Protein AF-A0A2V7ZC11-F1 (afdb_monomer)

Radius of gyration: 20.15 Å; Cα contacts (8 Å, |Δi|>4): 46; chains: 1; bounding box: 44×29×65 Å

Sequence (96 aa):
MEILVQIPDDIAERLQAEGVDLPRRLLECLAAESYRAEILTAAEIRRMLGFQTRLETDAFLKRERCYLHYTEEDFQQDIETLRRLSLLPSGGRQEG

Solvent-accessible surface area (backbone atoms only — not comparable to full-atom values): 6015 Å² total; per-residue (Å²): 140,89,84,90,83,88,73,61,64,76,58,51,53,57,49,52,72,71,69,53,63,57,72,61,50,52,52,50,52,50,46,49,50,34,39,72,69,67,74,40,51,72,70,53,44,20,62,75,72,65,47,90,44,69,66,58,36,52,52,50,30,51,75,71,67,43,69,81,82,76,42,73,63,59,51,51,51,50,50,50,50,36,49,76,69,60,75,47,80,79,82,80,74,77,87,129

Foldseek 3Di:
DDDDDDDDPVVVVVVVVVVDPVVLVVQLVVLLVCLLVVNDDLVRSCVSNVPPDSVVSCVSCVVSVNHPPCDVVVVVVVVVVCVVVVVDPPPPPPDD

Nearest PDB structures (foldseek):
  5axk-assembly1_B  TM=3.272E-01  e=2.349E+00  Methanosarcina acetivorans

pLDDT: mean 80.88, std 12.75, range [44.72, 95.25]

Mean predicted aligned error: 10.96 Å

Structure (mmCIF, N/CA/C/O backbone):
data_AF-A0A2V7ZC11-F1
#
_entry.id   AF-A0A2V7ZC11-F1
#
loop_
_atom_site.group_PDB
_atom_site.id
_atom_site.type_symbol
_atom_site.label_atom_id
_atom_site.label_alt_id
_atom_site.label_comp_id
_atom_site.label_asym_id
_atom_site.label_entity_id
_atom_site.label_seq_id
_atom_site.pdbx_PDB_ins_code
_atom_site.Cartn_x
_atom_site.Cartn_y
_atom_site.Cartn_z
_atom_site.occupancy
_atom_site.B_iso_or_equiv
_atom_site.auth_seq_id
_atom_site.auth_comp_id
_atom_site.auth_asym_id
_atom_site.auth_atom_id
_atom_site.pdbx_PDB_model_num
ATOM 1 N N . MET A 1 1 ? -0.929 15.139 2.518 1.00 86.38 1 MET A N 1
ATOM 2 C CA . MET A 1 1 ? -2.392 15.242 2.687 1.00 86.38 1 MET A CA 1
ATOM 3 C C . MET A 1 1 ? -2.747 14.469 3.939 1.00 86.38 1 MET A C 1
ATOM 5 O O . MET A 1 1 ? -2.163 13.411 4.130 1.00 86.38 1 MET A O 1
ATOM 9 N N . GLU A 1 2 ? -3.649 14.988 4.765 1.00 86.75 2 GLU A N 1
ATOM 10 C CA . GLU A 1 2 ? -4.141 14.308 5.969 1.00 86.75 2 GLU A CA 1
ATOM 11 C C . GLU A 1 2 ? -5.613 13.929 5.771 1.00 86.75 2 GLU A C 1
ATOM 13 O O . GLU A 1 2 ? -6.383 14.716 5.219 1.00 86.75 2 GLU A O 1
ATOM 18 N N . ILE A 1 3 ? -5.986 12.713 6.179 1.00 87.56 3 ILE A N 1
ATOM 19 C CA . ILE A 1 3 ? -7.354 12.184 6.112 1.00 87.56 3 ILE A CA 1
ATOM 20 C C . ILE A 1 3 ? -7.719 11.680 7.510 1.00 87.56 3 ILE A C 1
ATOM 22 O O . ILE A 1 3 ? -6.977 10.884 8.084 1.00 87.56 3 ILE A O 1
ATOM 26 N N . LEU A 1 4 ? -8.863 12.119 8.040 1.00 91.56 4 LEU A N 1
ATOM 27 C CA . LEU A 1 4 ? -9.423 11.626 9.300 1.00 91.56 4 LEU A CA 1
ATOM 28 C C . LEU A 1 4 ? -10.520 10.598 9.007 1.00 91.56 4 LEU A C 1
ATOM 30 O O . LEU A 1 4 ? -11.467 10.895 8.280 1.00 91.56 4 LEU A O 1
ATOM 34 N N . VAL A 1 5 ? -10.413 9.411 9.605 1.00 88.75 5 VAL A N 1
ATOM 35 C CA . VAL A 1 5 ? -11.430 8.356 9.5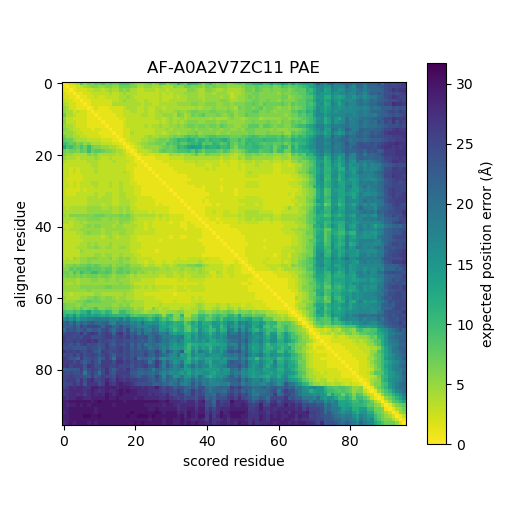25 1.00 88.75 5 VAL A CA 1
ATOM 36 C C . VAL A 1 5 ? -11.950 8.088 10.930 1.00 88.75 5 VAL A C 1
ATOM 38 O O . VAL A 1 5 ? -11.167 7.821 11.838 1.00 88.75 5 VAL A O 1
ATOM 41 N N . GLN A 1 6 ? -13.266 8.170 11.105 1.00 91.12 6 GLN A N 1
ATOM 42 C CA . GLN A 1 6 ? -13.929 7.826 12.359 1.00 91.12 6 GLN A CA 1
ATOM 43 C C . GLN A 1 6 ? -14.512 6.421 12.240 1.00 91.12 6 GLN A C 1
ATOM 45 O O . GLN A 1 6 ? -15.231 6.127 11.284 1.00 91.12 6 GLN A O 1
ATOM 50 N N . ILE A 1 7 ? -14.197 5.569 13.210 1.00 90.12 7 ILE A N 1
ATOM 51 C CA . ILE A 1 7 ? -14.784 4.238 13.359 1.00 90.12 7 ILE A CA 1
ATOM 52 C C . ILE A 1 7 ? -15.379 4.113 14.766 1.00 90.12 7 ILE A C 1
ATOM 54 O O . ILE A 1 7 ? -14.889 4.780 15.676 1.00 90.12 7 ILE A O 1
ATOM 58 N N . PRO A 1 8 ? -16.419 3.288 14.953 1.00 95.25 8 PRO A N 1
ATOM 59 C CA . PRO A 1 8 ? -16.944 2.959 16.276 1.00 95.25 8 PRO A CA 1
ATOM 60 C C . PRO A 1 8 ? -15.869 2.419 17.231 1.00 95.25 8 PRO A C 1
ATOM 62 O O . PRO A 1 8 ? -14.996 1.647 16.816 1.00 95.25 8 PRO A O 1
ATOM 65 N N . ASP A 1 9 ? -15.961 2.799 18.507 1.00 91.88 9 ASP A N 1
ATOM 66 C CA . ASP A 1 9 ? -14.955 2.479 19.530 1.00 91.88 9 ASP A CA 1
ATOM 67 C C . ASP A 1 9 ? -14.786 0.966 19.736 1.00 91.88 9 ASP A C 1
ATOM 69 O O . ASP A 1 9 ? -13.665 0.475 19.840 1.00 91.88 9 ASP A O 1
ATOM 73 N N . ASP A 1 10 ? -15.877 0.200 19.686 1.00 93.81 10 ASP A N 1
ATOM 74 C CA . ASP A 1 10 ? -15.859 -1.260 19.828 1.00 93.81 10 ASP A CA 1
ATOM 75 C C . ASP A 1 10 ? -15.060 -1.951 18.709 1.00 93.81 10 ASP A C 1
ATOM 77 O O . ASP A 1 10 ? -14.411 -2.979 18.921 1.00 93.81 10 ASP A O 1
ATOM 81 N N . ILE A 1 11 ? -15.068 -1.374 17.506 1.00 90.56 11 ILE A N 1
ATOM 82 C CA . ILE A 1 11 ? -14.279 -1.854 16.370 1.00 90.56 11 ILE A CA 1
ATOM 83 C C . ILE A 1 11 ? -12.818 -1.420 16.530 1.00 90.56 11 ILE A C 1
ATOM 85 O O . ILE A 1 11 ? -11.912 -2.221 16.288 1.00 90.56 11 ILE A O 1
ATOM 89 N N . ALA A 1 12 ? -12.581 -0.178 16.961 1.00 88.06 12 ALA A N 1
ATOM 90 C CA . ALA A 1 12 ? -11.240 0.353 17.190 1.00 88.06 12 ALA A CA 1
ATOM 91 C C . ALA A 1 12 ? -10.474 -0.456 18.246 1.00 88.06 12 ALA A C 1
ATOM 93 O O . ALA A 1 12 ? -9.319 -0.813 18.015 1.00 88.06 12 ALA A O 1
ATOM 94 N N . GLU A 1 13 ? -11.121 -0.797 19.363 1.00 89.31 13 GLU A N 1
ATOM 95 C CA . GLU A 1 13 ? -10.535 -1.614 20.430 1.00 89.31 13 GLU A CA 1
ATOM 96 C C . GLU A 1 13 ? -10.121 -2.999 19.925 1.00 89.31 13 GLU A C 1
ATOM 98 O O . GLU A 1 13 ? -9.010 -3.458 20.194 1.00 89.31 13 GLU A O 1
ATOM 103 N N . ARG A 1 14 ? -10.976 -3.652 19.128 1.00 89.06 14 ARG A N 1
ATOM 104 C CA . ARG A 1 14 ? -10.680 -4.972 18.549 1.00 89.06 14 ARG A CA 1
ATOM 105 C C . ARG A 1 14 ? -9.487 -4.934 17.600 1.00 89.06 14 ARG A C 1
ATOM 107 O O . ARG A 1 14 ? -8.646 -5.823 17.646 1.00 89.06 14 ARG A O 1
ATOM 114 N N . LEU A 1 15 ? -9.401 -3.903 16.764 1.00 86.31 15 LEU A N 1
ATOM 115 C CA . LEU A 1 15 ? -8.297 -3.740 15.820 1.00 86.31 15 LEU A CA 1
ATOM 116 C C . LEU A 1 15 ? -6.974 -3.410 16.525 1.00 86.31 15 LEU A C 1
ATOM 118 O O . LEU A 1 15 ? -5.923 -3.912 16.133 1.00 86.31 15 LEU A O 1
ATOM 122 N N . GLN A 1 16 ? -7.021 -2.602 17.588 1.00 84.19 16 GLN A N 1
ATOM 123 C CA . GLN A 1 16 ? -5.848 -2.315 18.415 1.00 84.19 16 GLN A CA 1
ATOM 124 C C . GLN A 1 16 ? -5.370 -3.555 19.183 1.00 84.19 16 GLN A C 1
ATOM 126 O O . GLN A 1 16 ? -4.164 -3.754 19.323 1.00 84.19 16 GLN A O 1
ATOM 131 N N . ALA A 1 17 ? -6.289 -4.417 19.632 1.00 86.94 17 ALA A N 1
ATOM 132 C CA . ALA A 1 17 ? -5.954 -5.658 20.329 1.00 86.94 17 ALA A CA 1
ATOM 133 C C . ALA A 1 17 ? -5.170 -6.657 19.455 1.00 86.94 17 ALA A C 1
ATOM 135 O O . ALA A 1 17 ? -4.380 -7.438 19.981 1.00 86.94 17 ALA A O 1
ATOM 136 N N . GLU A 1 18 ? -5.334 -6.609 18.129 1.00 83.44 18 GLU A N 1
ATOM 137 C CA . GLU A 1 18 ? -4.538 -7.409 17.187 1.00 83.44 18 GLU A CA 1
ATOM 138 C C . GLU A 1 18 ? -3.102 -6.877 17.003 1.00 83.44 18 GLU A C 1
ATOM 140 O O . GLU A 1 18 ? -2.284 -7.519 16.345 1.00 83.44 18 GLU A O 1
ATOM 145 N N . GLY A 1 19 ? -2.767 -5.720 17.588 1.00 79.00 19 GLY A N 1
ATOM 146 C CA . GLY A 1 19 ? -1.437 -5.113 17.490 1.00 79.00 19 GLY A CA 1
ATOM 147 C C . GLY A 1 19 ? -1.105 -4.588 16.091 1.00 79.00 19 GLY A C 1
ATOM 148 O O . GLY A 1 19 ? 0.067 -4.403 15.760 1.00 79.00 19 GLY A O 1
ATOM 149 N N . VAL A 1 20 ? -2.120 -4.370 15.252 1.00 80.12 20 VAL A N 1
ATOM 150 C CA . VAL A 1 20 ? -1.951 -3.871 13.886 1.00 80.12 20 VAL A CA 1
ATOM 151 C C . VAL A 1 20 ? -1.721 -2.362 13.918 1.00 80.12 20 VAL A C 1
ATOM 153 O O . VAL A 1 20 ? -2.496 -1.613 14.512 1.00 80.12 20 VAL A O 1
ATOM 156 N N . ASP A 1 21 ? -0.685 -1.897 13.218 1.00 88.19 21 ASP A N 1
ATOM 157 C CA . ASP A 1 21 ? -0.509 -0.476 12.911 1.00 88.19 21 ASP A CA 1
ATOM 158 C C . ASP A 1 21 ? -1.622 -0.030 11.948 1.00 88.19 21 ASP A C 1
ATOM 160 O O . ASP A 1 21 ? -1.540 -0.200 10.728 1.00 88.19 21 ASP A O 1
ATOM 164 N N . LEU A 1 22 ? -2.709 0.480 12.529 1.00 87.38 22 LEU A N 1
ATOM 165 C CA . LEU A 1 22 ? -3.927 0.859 11.822 1.00 87.38 22 LEU A CA 1
ATOM 166 C C . LEU A 1 22 ? -3.687 1.899 10.721 1.00 87.38 22 LEU A C 1
ATOM 168 O O . LEU A 1 22 ? -4.103 1.637 9.590 1.00 87.38 22 LEU A O 1
ATOM 172 N N . PRO A 1 23 ? -3.013 3.038 10.985 1.00 88.38 23 PRO A N 1
ATOM 173 C CA . PRO A 1 23 ? -2.670 4.002 9.944 1.00 88.38 23 PRO A CA 1
ATOM 174 C C . PRO A 1 23 ? -1.921 3.369 8.773 1.00 88.38 23 PRO A C 1
ATOM 176 O O . PRO A 1 23 ? -2.287 3.585 7.612 1.00 88.38 23 PRO A O 1
ATOM 179 N N . ARG A 1 24 ? -0.903 2.546 9.059 1.00 90.00 24 ARG A N 1
ATOM 180 C CA . ARG A 1 24 ? -0.141 1.872 8.006 1.00 90.00 24 ARG A CA 1
ATOM 181 C C . ARG A 1 24 ? -1.017 0.901 7.226 1.00 90.00 24 ARG A C 1
ATOM 183 O O . ARG A 1 24 ? -0.969 0.903 5.997 1.00 90.00 24 ARG A O 1
ATOM 190 N N . ARG A 1 25 ? -1.841 0.107 7.912 1.00 89.50 25 ARG A N 1
ATOM 191 C CA . ARG A 1 25 ? -2.717 -0.880 7.273 1.00 89.50 25 ARG A CA 1
ATOM 192 C C . ARG A 1 25 ? -3.784 -0.223 6.402 1.00 89.50 25 ARG A C 1
ATOM 194 O O . ARG A 1 25 ? -4.027 -0.701 5.302 1.00 89.50 25 ARG A O 1
ATOM 201 N N . LEU A 1 26 ? -4.373 0.886 6.848 1.00 90.50 26 LEU A N 1
ATOM 202 C CA . LEU A 1 26 ? -5.313 1.688 6.058 1.00 90.50 26 LEU A CA 1
ATOM 203 C C . LEU A 1 26 ? -4.666 2.208 4.774 1.00 90.50 26 LEU A C 1
ATOM 205 O O . LEU A 1 26 ? -5.250 2.080 3.699 1.00 90.50 26 LEU A O 1
ATOM 209 N N . LEU A 1 27 ? -3.449 2.747 4.879 1.00 92.44 27 LEU A N 1
ATOM 210 C CA . LEU A 1 27 ? -2.710 3.241 3.722 1.00 92.44 27 LEU A CA 1
ATOM 211 C C . LEU A 1 27 ? -2.381 2.112 2.735 1.00 92.44 27 LEU A C 1
ATOM 213 O O . LEU A 1 27 ? -2.527 2.289 1.529 1.00 92.44 27 LEU A O 1
ATOM 217 N N . GLU A 1 28 ? -1.978 0.948 3.244 1.00 92.88 28 GLU A N 1
ATOM 218 C CA . GLU A 1 28 ? -1.725 -0.251 2.442 1.00 92.88 28 GLU A CA 1
ATOM 219 C C . GLU A 1 28 ? -2.991 -0.768 1.747 1.00 92.88 28 GLU A C 1
ATOM 221 O O . GLU A 1 28 ? -2.954 -1.053 0.553 1.00 92.88 28 GLU A O 1
ATOM 226 N N . CYS A 1 29 ? -4.124 -0.839 2.447 1.00 91.81 29 CYS A N 1
ATOM 227 C CA . CYS A 1 29 ? -5.398 -1.238 1.849 1.00 91.81 29 CYS A CA 1
ATOM 228 C C . CYS A 1 29 ? -5.827 -0.271 0.738 1.00 91.81 29 CYS A C 1
ATOM 230 O O . CYS A 1 29 ? -6.232 -0.716 -0.334 1.00 91.81 29 CYS A O 1
ATOM 232 N N . LEU A 1 30 ? -5.695 1.041 0.969 1.00 92.31 30 LEU A N 1
ATOM 233 C CA . LEU A 1 30 ? -5.998 2.061 -0.035 1.00 92.31 30 LEU A CA 1
ATOM 234 C C . LEU A 1 30 ? -5.096 1.910 -1.264 1.00 92.31 30 LEU A C 1
ATOM 236 O O . LEU A 1 30 ? -5.587 1.878 -2.387 1.00 92.31 30 LEU A O 1
ATOM 240 N N . ALA A 1 31 ? -3.789 1.763 -1.048 1.00 92.06 31 ALA A N 1
ATOM 241 C CA . ALA A 1 31 ? -2.812 1.542 -2.105 1.00 92.06 31 ALA A CA 1
ATOM 242 C C . ALA A 1 31 ? -3.142 0.292 -2.942 1.00 92.06 31 ALA A C 1
ATOM 244 O O . ALA A 1 31 ? -3.158 0.351 -4.171 1.00 92.06 31 ALA A O 1
ATOM 245 N N . ALA A 1 32 ? -3.443 -0.830 -2.285 1.00 91.19 32 ALA A N 1
ATOM 246 C CA . ALA A 1 32 ? -3.799 -2.075 -2.956 1.00 91.19 32 ALA A CA 1
ATOM 247 C C . ALA A 1 32 ? -5.075 -1.931 -3.794 1.00 91.19 32 ALA A C 1
ATOM 249 O O . ALA A 1 32 ? -5.100 -2.372 -4.942 1.00 91.19 32 ALA A O 1
ATOM 250 N N . GLU A 1 33 ? -6.111 -1.297 -3.246 1.00 90.94 33 GLU A N 1
ATOM 251 C CA . GLU A 1 33 ? -7.389 -1.128 -3.935 1.00 90.94 33 GLU A CA 1
ATOM 252 C C . GLU A 1 33 ? -7.289 -0.152 -5.109 1.00 90.94 33 GLU A C 1
ATOM 254 O O . GLU A 1 33 ? -7.773 -0.445 -6.199 1.00 90.94 33 GLU A O 1
ATOM 259 N N . SER A 1 34 ? -6.586 0.970 -4.939 1.00 89.94 34 SER A N 1
ATOM 260 C CA . SER A 1 34 ? -6.331 1.908 -6.036 1.00 89.94 34 SER A CA 1
ATOM 261 C C . SER A 1 34 ? -5.498 1.289 -7.157 1.00 89.94 34 SER A C 1
ATOM 263 O O . SER A 1 34 ? -5.698 1.640 -8.317 1.00 89.94 34 SER A O 1
ATOM 265 N N . TYR A 1 35 ? -4.596 0.357 -6.836 1.00 88.12 35 TYR A N 1
ATOM 266 C CA . TYR A 1 35 ? -3.863 -0.401 -7.845 1.00 88.12 35 TYR A CA 1
ATOM 267 C C . TYR A 1 35 ? -4.770 -1.393 -8.593 1.00 88.12 35 TYR A C 1
ATOM 269 O O . TYR A 1 35 ? -4.713 -1.457 -9.816 1.00 88.12 35 TYR A O 1
ATOM 277 N N . ARG A 1 36 ? -5.650 -2.131 -7.890 1.00 84.94 36 ARG A N 1
ATOM 278 C CA . ARG A 1 36 ? -6.634 -3.035 -8.532 1.00 84.94 36 ARG A CA 1
ATOM 279 C C . ARG A 1 36 ? -7.613 -2.296 -9.435 1.00 84.94 36 ARG A C 1
ATOM 281 O O . ARG A 1 36 ? -8.028 -2.839 -10.448 1.00 84.94 36 ARG A O 1
ATOM 288 N N . ALA A 1 37 ? -7.986 -1.082 -9.049 1.00 87.44 37 ALA A N 1
ATOM 289 C CA . ALA A 1 37 ? -8.858 -0.216 -9.829 1.00 87.44 37 ALA A CA 1
ATOM 290 C C . ALA A 1 37 ? -8.131 0.494 -10.989 1.00 87.44 37 ALA A C 1
ATOM 292 O O . ALA A 1 37 ? -8.741 1.340 -11.637 1.00 87.44 37 ALA A O 1
ATOM 293 N N . GLU A 1 38 ? -6.841 0.205 -11.214 1.00 84.62 38 GLU A N 1
ATOM 294 C CA . GLU A 1 38 ? -5.988 0.848 -12.228 1.00 84.62 38 GLU A CA 1
ATOM 295 C C . GLU A 1 38 ? -5.908 2.385 -12.087 1.00 84.62 38 GLU A C 1
ATOM 297 O O . GLU A 1 38 ? -5.554 3.098 -13.023 1.00 84.62 38 GLU A O 1
ATOM 302 N N . ILE A 1 39 ? -6.205 2.916 -10.893 1.00 88.50 39 ILE A N 1
ATOM 303 C CA . ILE A 1 39 ? -6.151 4.354 -10.583 1.00 88.50 39 ILE A CA 1
ATOM 304 C C . ILE A 1 39 ? -4.710 4.791 -10.316 1.00 88.50 39 ILE A C 1
ATOM 306 O O . ILE A 1 39 ? -4.319 5.892 -10.695 1.00 88.50 39 ILE A O 1
ATOM 310 N N . LEU A 1 40 ? -3.938 3.948 -9.622 1.00 87.19 40 LEU A N 1
ATOM 311 C CA . LEU A 1 40 ? -2.543 4.217 -9.278 1.00 87.19 40 LEU A CA 1
ATOM 312 C C . LEU A 1 40 ? -1.618 3.172 -9.893 1.00 87.19 40 LEU A C 1
ATOM 314 O O . LEU A 1 40 ? -1.851 1.968 -9.802 1.00 87.19 40 LEU A O 1
ATOM 318 N N . THR A 1 41 ? -0.507 3.643 -10.442 1.00 85.56 41 THR A N 1
ATOM 319 C CA . THR A 1 41 ? 0.570 2.809 -10.979 1.00 85.56 41 THR A CA 1
ATOM 320 C C . THR A 1 41 ? 1.465 2.259 -9.868 1.00 85.56 41 THR A C 1
ATOM 322 O O . THR A 1 41 ? 1.577 2.832 -8.784 1.00 85.56 41 THR A O 1
ATOM 325 N N . ALA A 1 42 ? 2.222 1.192 -10.145 1.00 85.69 42 ALA A N 1
ATOM 326 C CA . ALA A 1 42 ? 3.185 0.645 -9.180 1.00 85.69 42 ALA A CA 1
ATOM 327 C C . ALA A 1 42 ? 4.239 1.686 -8.737 1.00 85.69 42 ALA A C 1
ATOM 329 O O . ALA A 1 42 ? 4.690 1.675 -7.592 1.00 85.69 42 ALA A O 1
ATOM 330 N N . ALA A 1 43 ? 4.613 2.624 -9.615 1.00 84.62 43 ALA A N 1
ATOM 331 C CA . ALA A 1 43 ? 5.524 3.715 -9.275 1.00 84.62 43 ALA A CA 1
ATOM 332 C C . ALA A 1 43 ? 4.915 4.688 -8.249 1.00 84.62 43 ALA A C 1
ATOM 334 O O . ALA A 1 43 ? 5.609 5.136 -7.331 1.00 84.62 43 ALA A O 1
ATOM 335 N N . GLU A 1 44 ? 3.621 4.985 -8.370 1.00 87.94 44 GLU A N 1
ATOM 336 C CA . GLU A 1 44 ? 2.889 5.824 -7.418 1.00 87.94 44 GLU A CA 1
ATOM 337 C C . GLU A 1 44 ? 2.663 5.102 -6.091 1.00 87.94 44 GLU A C 1
ATOM 339 O O . GLU A 1 44 ? 2.878 5.706 -5.041 1.00 87.94 44 GLU A O 1
ATOM 344 N N . ILE A 1 45 ? 2.357 3.799 -6.116 1.00 90.44 45 ILE A N 1
ATOM 345 C CA . ILE A 1 45 ? 2.282 2.960 -4.909 1.00 90.44 45 ILE A CA 1
ATOM 346 C C . ILE A 1 45 ? 3.618 2.954 -4.159 1.00 90.44 45 ILE A C 1
ATOM 348 O O . ILE A 1 45 ? 3.643 3.152 -2.942 1.00 90.44 45 ILE A O 1
ATOM 352 N N . ARG A 1 46 ? 4.745 2.811 -4.875 1.00 89.69 46 ARG A N 1
ATOM 353 C CA . ARG A 1 46 ? 6.092 2.885 -4.286 1.00 89.69 46 ARG A CA 1
ATOM 354 C C . ARG A 1 46 ? 6.299 4.198 -3.531 1.00 89.69 46 ARG A C 1
ATOM 356 O O . ARG A 1 46 ? 6.751 4.188 -2.388 1.00 89.69 46 ARG A O 1
ATOM 363 N N . ARG A 1 47 ? 5.941 5.325 -4.157 1.00 90.75 47 ARG A N 1
ATOM 364 C CA . ARG A 1 47 ? 6.047 6.662 -3.553 1.00 90.75 47 ARG A CA 1
ATOM 365 C C . ARG A 1 47 ? 5.111 6.823 -2.354 1.00 90.75 47 ARG A C 1
ATOM 367 O O . ARG A 1 47 ? 5.534 7.366 -1.339 1.00 90.75 47 ARG A O 1
ATOM 374 N N . MET A 1 48 ? 3.867 6.367 -2.470 1.00 91.56 48 MET A N 1
ATOM 375 C CA . MET A 1 48 ? 2.836 6.480 -1.436 1.00 91.56 48 MET A CA 1
ATOM 376 C C . MET A 1 48 ? 3.198 5.694 -0.173 1.00 91.56 48 MET A C 1
ATOM 378 O O . MET A 1 48 ? 3.013 6.193 0.933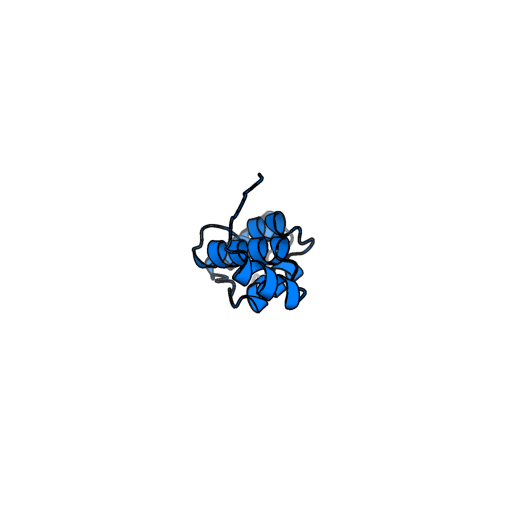 1.00 91.56 48 MET A O 1
ATOM 382 N N . LEU A 1 49 ? 3.744 4.486 -0.332 1.00 92.94 49 LEU A N 1
ATOM 383 C CA . LEU A 1 49 ? 4.101 3.605 0.784 1.00 92.94 49 LEU A CA 1
ATOM 384 C C . LEU A 1 49 ? 5.543 3.783 1.278 1.00 92.94 49 LEU A C 1
ATOM 386 O O . LEU A 1 49 ? 5.916 3.160 2.278 1.00 92.94 49 LEU A O 1
ATOM 390 N N . GLY A 1 50 ? 6.327 4.639 0.616 1.00 93.00 50 GLY A N 1
ATOM 391 C CA . GLY A 1 50 ? 7.712 4.941 0.979 1.00 93.00 50 GLY A CA 1
ATOM 392 C C . GLY A 1 50 ? 8.688 3.794 0.714 1.00 93.00 50 GLY A C 1
ATOM 393 O O . GLY A 1 50 ? 9.725 3.719 1.369 1.00 93.00 50 GLY A O 1
ATOM 394 N N . PHE A 1 51 ? 8.363 2.889 -0.212 1.00 91.31 51 PHE A N 1
ATOM 395 C CA . PHE A 1 51 ? 9.253 1.789 -0.580 1.00 91.31 51 PHE A CA 1
ATOM 396 C C . PHE A 1 51 ? 10.468 2.311 -1.346 1.00 91.31 51 PHE A C 1
ATOM 398 O O . PHE A 1 51 ? 10.3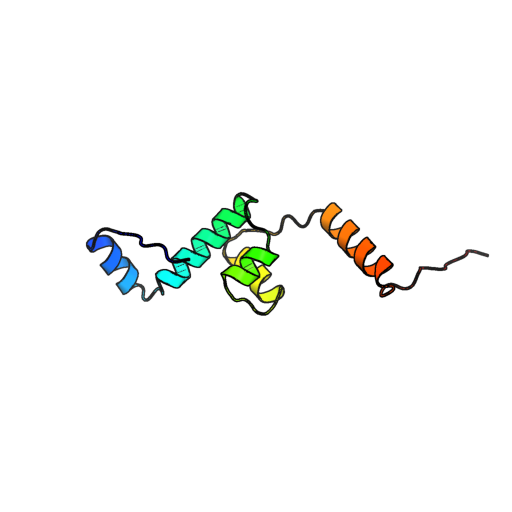67 3.195 -2.202 1.00 91.31 51 PHE A O 1
ATOM 405 N N . GLN A 1 52 ? 11.633 1.744 -1.056 1.00 85.94 52 GLN A N 1
ATOM 406 C CA . GLN A 1 52 ? 12.894 2.195 -1.641 1.00 85.94 52 GLN A CA 1
ATOM 407 C C . GLN A 1 52 ? 13.146 1.532 -2.992 1.00 85.94 52 GLN A C 1
ATOM 409 O O . GLN A 1 52 ? 13.761 2.124 -3.879 1.00 85.94 52 GLN A O 1
ATOM 414 N N . THR A 1 53 ? 12.637 0.311 -3.173 1.00 81.94 53 THR A N 1
ATOM 415 C CA . THR A 1 53 ? 12.898 -0.495 -4.365 1.00 81.94 53 THR A CA 1
ATOM 416 C C . THR A 1 53 ? 11.615 -0.943 -5.059 1.00 81.94 53 THR A C 1
ATOM 418 O O . THR A 1 53 ? 10.536 -1.034 -4.467 1.00 81.94 53 THR A O 1
ATOM 421 N N . ARG A 1 54 ? 11.738 -1.261 -6.353 1.00 80.69 54 ARG A N 1
ATOM 422 C CA . ARG A 1 54 ? 10.661 -1.916 -7.104 1.00 80.69 54 ARG A CA 1
ATOM 423 C C . ARG A 1 54 ? 10.331 -3.291 -6.514 1.00 80.69 54 ARG A C 1
ATOM 425 O O . ARG A 1 54 ? 9.162 -3.622 -6.403 1.00 80.69 54 ARG A O 1
ATOM 432 N N . LEU A 1 55 ? 11.339 -4.039 -6.064 1.00 83.69 55 LEU A N 1
ATOM 433 C CA . LEU A 1 55 ? 11.164 -5.366 -5.465 1.00 83.69 55 LEU A CA 1
ATOM 434 C C . LEU A 1 55 ? 10.286 -5.338 -4.208 1.00 83.69 55 LEU A C 1
ATOM 436 O O . LEU A 1 55 ? 9.429 -6.201 -4.051 1.00 83.69 55 LEU A O 1
ATOM 440 N N . GLU A 1 56 ? 10.458 -4.340 -3.338 1.00 85.88 56 GLU A N 1
ATOM 441 C CA . GLU A 1 56 ? 9.586 -4.143 -2.170 1.00 85.88 56 GLU A CA 1
ATOM 442 C C . GLU A 1 56 ? 8.137 -3.872 -2.579 1.00 85.88 56 GLU A C 1
ATOM 444 O O . GLU A 1 56 ? 7.205 -4.414 -1.985 1.00 85.88 56 GLU A O 1
ATOM 449 N N . THR A 1 57 ? 7.953 -3.076 -3.634 1.00 89.19 57 THR A N 1
ATOM 450 C CA . THR A 1 57 ? 6.625 -2.773 -4.180 1.00 89.19 57 THR A CA 1
ATOM 451 C C . THR A 1 57 ? 5.983 -4.027 -4.766 1.00 89.19 57 THR A C 1
ATOM 453 O O . THR A 1 57 ? 4.834 -4.328 -4.463 1.00 89.19 57 THR A O 1
ATOM 456 N N . ASP A 1 58 ? 6.737 -4.812 -5.534 1.00 84.94 58 ASP A N 1
ATOM 457 C CA . ASP A 1 58 ? 6.262 -6.066 -6.117 1.00 84.94 58 ASP A CA 1
ATOM 458 C C . ASP A 1 58 ? 5.926 -7.100 -5.030 1.00 84.94 58 ASP A C 1
ATOM 460 O O . ASP A 1 58 ? 4.938 -7.825 -5.144 1.00 84.94 58 ASP A O 1
ATOM 464 N N . ALA A 1 59 ? 6.713 -7.171 -3.952 1.00 88.62 59 ALA A N 1
ATOM 465 C CA . ALA A 1 59 ? 6.432 -8.039 -2.809 1.00 88.62 59 ALA A CA 1
ATOM 466 C C . ALA A 1 59 ? 5.145 -7.623 -2.079 1.00 88.62 59 ALA A C 1
ATOM 468 O O . ALA A 1 59 ? 4.331 -8.483 -1.732 1.00 88.62 59 ALA A O 1
ATOM 469 N N . PHE A 1 60 ? 4.938 -6.317 -1.886 1.00 90.88 60 PHE A N 1
ATOM 470 C CA . PHE A 1 60 ? 3.702 -5.764 -1.337 1.00 90.88 60 PHE A CA 1
ATOM 471 C C . PHE A 1 60 ? 2.489 -6.108 -2.211 1.00 90.88 60 PHE A C 1
ATOM 473 O O . PHE A 1 60 ? 1.520 -6.687 -1.722 1.00 90.88 60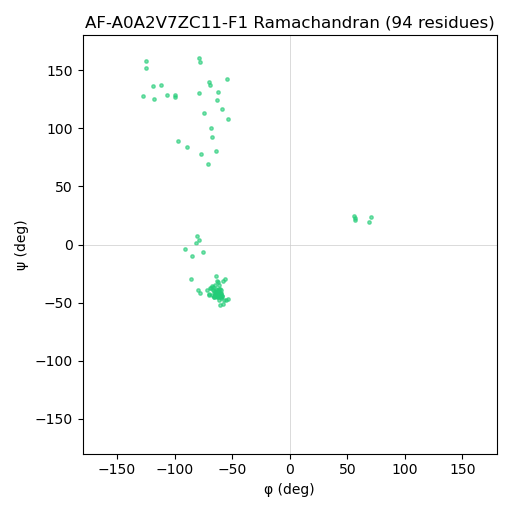 PHE A O 1
ATOM 480 N N . LEU A 1 61 ? 2.570 -5.826 -3.511 1.00 88.12 61 LEU A N 1
ATOM 481 C CA . LEU A 1 61 ? 1.494 -6.087 -4.464 1.00 88.12 61 LEU A CA 1
ATOM 482 C C . LEU A 1 61 ? 1.141 -7.584 -4.517 1.00 88.12 61 LEU A C 1
ATOM 484 O O . LEU A 1 61 ? -0.032 -7.950 -4.438 1.00 88.12 61 LEU A O 1
ATOM 488 N N . LYS A 1 62 ? 2.146 -8.471 -4.507 1.00 86.75 62 LYS A N 1
ATOM 489 C CA . LYS A 1 62 ? 1.937 -9.926 -4.401 1.00 86.75 62 LYS A CA 1
ATOM 490 C C . LYS A 1 62 ? 1.242 -10.335 -3.103 1.00 86.75 62 LYS A C 1
ATOM 492 O O . LYS A 1 62 ? 0.341 -11.171 -3.151 1.00 86.75 62 LYS A O 1
ATOM 497 N N . ARG A 1 63 ? 1.637 -9.769 -1.955 1.00 88.12 63 ARG A N 1
ATOM 498 C CA . ARG A 1 63 ? 1.005 -10.051 -0.651 1.00 88.12 63 ARG A CA 1
ATOM 499 C C . ARG A 1 63 ? -0.476 -9.690 -0.667 1.00 88.12 63 ARG A C 1
ATOM 501 O O . ARG A 1 63 ? -1.300 -10.471 -0.200 1.00 88.12 63 ARG A O 1
ATOM 508 N N . GLU A 1 64 ? -0.807 -8.547 -1.253 1.00 87.06 64 GLU A N 1
ATOM 509 C CA . GLU A 1 64 ? -2.187 -8.086 -1.390 1.00 87.06 64 GLU A CA 1
ATOM 510 C C . GLU A 1 64 ? -2.922 -8.758 -2.568 1.00 87.06 64 GLU A C 1
ATOM 512 O O . GLU A 1 64 ? -4.056 -8.403 -2.869 1.00 87.06 64 GLU A O 1
ATOM 517 N N . ARG A 1 65 ? -2.327 -9.763 -3.234 1.00 82.12 65 ARG A N 1
ATOM 518 C CA . ARG A 1 65 ? -2.894 -10.458 -4.413 1.00 82.12 65 ARG A CA 1
ATOM 519 C C . ARG A 1 65 ? -3.230 -9.515 -5.575 1.00 82.12 65 ARG A C 1
ATOM 521 O O . ARG A 1 65 ? -4.054 -9.834 -6.428 1.00 82.12 65 ARG A O 1
ATOM 528 N N . CYS A 1 66 ? -2.581 -8.360 -5.605 1.00 76.00 66 CYS A N 1
ATOM 529 C CA . CYS A 1 66 ? -2.606 -7.407 -6.696 1.00 76.00 66 CYS A CA 1
ATOM 530 C C . CYS A 1 66 ? -1.471 -7.787 -7.642 1.00 76.00 66 CYS A C 1
ATOM 532 O O . CYS A 1 66 ? -0.348 -7.311 -7.509 1.00 76.00 66 CYS A O 1
ATOM 534 N N . TYR A 1 67 ? -1.713 -8.735 -8.538 1.00 65.00 67 TYR A N 1
ATOM 535 C CA . TYR A 1 67 ? -0.679 -9.125 -9.488 1.00 65.00 67 TYR A CA 1
ATOM 536 C C . TYR A 1 67 ? -0.454 -7.992 -10.481 1.00 65.00 67 TYR A C 1
ATOM 538 O O . TYR A 1 67 ? -1.410 -7.381 -10.951 1.00 65.00 67 TYR A O 1
ATOM 546 N N . LEU A 1 68 ? 0.815 -7.718 -10.790 1.00 61.62 68 LEU A N 1
ATOM 547 C CA . LEU A 1 68 ? 1.145 -6.821 -11.885 1.00 61.62 68 LEU A CA 1
ATOM 548 C C . LEU A 1 68 ? 0.518 -7.411 -13.151 1.00 61.62 68 LEU A C 1
ATOM 550 O O . LEU A 1 68 ? 0.923 -8.495 -13.583 1.00 61.62 68 LEU A O 1
ATOM 554 N N . HIS A 1 69 ? -0.431 -6.702 -13.756 1.00 57.38 69 HIS A N 1
ATOM 555 C CA . HIS A 1 69 ? -0.725 -6.877 -15.171 1.00 57.38 69 HIS A CA 1
ATOM 556 C C . HIS A 1 69 ? 0.460 -6.282 -15.932 1.00 57.38 69 HIS A C 1
ATOM 558 O O . HIS A 1 69 ? 0.362 -5.202 -16.490 1.00 57.38 69 HIS A O 1
ATOM 564 N N . TYR A 1 70 ? 1.626 -6.935 -15.857 1.00 56.91 70 TYR A N 1
ATOM 565 C CA . TYR A 1 70 ? 2.730 -6.599 -16.742 1.00 56.91 70 TYR A CA 1
ATOM 566 C C . TYR A 1 70 ? 2.287 -7.025 -18.128 1.00 56.91 70 TYR A C 1
ATOM 568 O O . TYR A 1 70 ? 2.243 -8.221 -18.434 1.00 56.91 70 TYR A O 1
ATOM 576 N N . THR A 1 71 ? 1.834 -6.051 -18.903 1.00 59.56 71 THR A N 1
ATOM 577 C CA . THR A 1 71 ? 1.361 -6.316 -20.247 1.00 59.56 71 THR A CA 1
ATOM 578 C C . THR A 1 71 ? 2.561 -6.485 -21.169 1.00 59.56 71 THR A C 1
ATOM 580 O O . THR A 1 71 ? 3.665 -6.008 -20.899 1.00 59.56 71 THR A O 1
ATOM 583 N N . GLU A 1 72 ? 2.353 -7.175 -22.285 1.00 56.22 72 GLU A N 1
ATOM 584 C CA . GLU A 1 72 ? 3.359 -7.247 -23.347 1.00 56.22 72 GLU A CA 1
ATOM 585 C C . GLU A 1 72 ? 3.757 -5.834 -23.821 1.00 56.22 72 GLU A C 1
ATOM 587 O O . GLU A 1 72 ? 4.900 -5.597 -24.191 1.00 56.22 72 GLU A O 1
ATOM 592 N N . GLU A 1 73 ? 2.839 -4.869 -23.746 1.00 62.91 73 GLU A N 1
ATOM 593 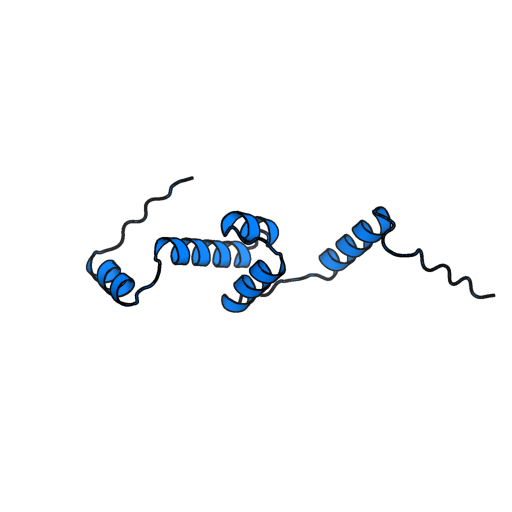C CA . GLU A 1 73 ? 3.066 -3.469 -24.112 1.00 62.91 73 GLU A CA 1
ATOM 594 C C . GLU A 1 73 ? 4.043 -2.763 -23.160 1.00 62.91 73 GLU A C 1
ATOM 596 O O . GLU A 1 73 ? 4.987 -2.121 -23.628 1.00 62.91 73 GLU A O 1
ATOM 601 N N . ASP A 1 74 ? 3.903 -2.969 -21.844 1.00 65.50 74 ASP A N 1
ATOM 602 C CA . ASP A 1 74 ? 4.861 -2.470 -20.845 1.00 65.50 74 ASP A CA 1
ATOM 603 C C . ASP A 1 74 ? 6.269 -3.035 -21.090 1.00 65.50 74 ASP A C 1
ATOM 605 O O . ASP A 1 74 ? 7.274 -2.326 -20.981 1.00 65.50 74 ASP A O 1
ATOM 609 N N . PHE A 1 75 ? 6.350 -4.311 -21.482 1.00 66.88 75 PHE A N 1
ATOM 610 C CA . PHE A 1 75 ? 7.610 -4.957 -21.845 1.00 66.88 75 PHE A CA 1
ATOM 611 C C . PHE A 1 75 ? 8.242 -4.358 -23.102 1.00 66.88 75 PHE A C 1
ATOM 613 O O . PHE A 1 75 ? 9.444 -4.076 -23.120 1.00 66.88 75 PHE A O 1
ATOM 620 N N . GLN A 1 76 ? 7.450 -4.126 -24.150 1.00 71.19 76 GLN A N 1
ATOM 621 C CA . GLN A 1 76 ? 7.939 -3.500 -25.379 1.00 71.19 76 GLN A CA 1
ATOM 622 C C . GLN A 1 76 ? 8.433 -2.073 -25.119 1.00 71.19 76 GLN A C 1
ATOM 624 O O . GLN A 1 76 ? 9.481 -1.682 -25.639 1.00 71.19 76 GLN A O 1
ATOM 629 N N . GLN A 1 77 ? 7.735 -1.317 -24.273 1.00 71.88 77 GLN A N 1
ATOM 630 C CA . GLN A 1 77 ? 8.109 0.052 -23.935 1.00 71.88 77 GLN A CA 1
ATOM 631 C C . GLN A 1 77 ? 9.402 0.122 -23.104 1.00 71.88 77 GLN A C 1
ATOM 633 O O . GLN A 1 77 ? 10.247 0.994 -23.340 1.00 71.88 77 GLN A O 1
ATOM 638 N N . ASP A 1 78 ? 9.619 -0.829 -22.192 1.00 75.56 78 ASP A N 1
ATOM 639 C CA . ASP A 1 78 ? 10.897 -0.986 -21.489 1.00 75.56 78 ASP A CA 1
ATOM 640 C C . ASP A 1 78 ? 12.031 -1.356 -22.463 1.00 75.56 78 ASP A C 1
ATOM 642 O O . ASP A 1 78 ? 13.113 -0.763 -22.409 1.00 75.56 78 ASP A O 1
ATOM 646 N N . ILE A 1 79 ? 11.790 -2.274 -23.410 1.00 78.88 79 ILE A N 1
ATOM 647 C CA . ILE A 1 79 ? 12.761 -2.613 -24.466 1.00 78.88 79 ILE A CA 1
ATOM 648 C C . ILE A 1 79 ? 13.112 -1.380 -25.300 1.00 78.88 79 ILE A C 1
ATOM 650 O O . ILE A 1 79 ? 14.287 -1.149 -25.596 1.00 78.88 79 ILE A O 1
ATOM 654 N N . GLU A 1 80 ? 12.119 -0.585 -25.691 1.00 79.44 80 GLU A N 1
ATOM 655 C CA . GLU A 1 80 ? 12.334 0.624 -26.481 1.00 79.44 80 GLU A CA 1
ATOM 656 C C . GLU A 1 80 ? 13.137 1.663 -25.692 1.00 79.44 80 GLU A C 1
ATOM 658 O O . GLU A 1 80 ? 14.086 2.254 -26.213 1.00 79.44 80 GLU A O 1
ATOM 663 N N . THR A 1 81 ? 12.837 1.813 -24.402 1.00 80.75 81 THR A N 1
ATOM 664 C CA . THR A 1 81 ? 13.569 2.698 -23.492 1.00 80.75 81 THR A CA 1
ATOM 665 C C . THR A 1 81 ? 15.026 2.254 -23.344 1.00 80.75 81 THR A C 1
ATOM 667 O O . THR A 1 81 ? 15.938 3.074 -23.461 1.00 80.75 81 THR A O 1
ATOM 670 N N . LEU A 1 82 ? 15.282 0.954 -23.178 1.00 81.25 82 LEU A N 1
ATOM 671 C CA . LEU A 1 82 ? 16.636 0.397 -23.097 1.00 81.25 82 LEU A CA 1
ATOM 672 C C . LEU A 1 82 ? 17.412 0.522 -24.417 1.00 81.25 82 LEU A C 1
ATOM 674 O O . LEU A 1 82 ? 18.616 0.796 -24.392 1.00 81.25 82 LEU A O 1
ATOM 678 N N . ARG A 1 83 ? 16.738 0.373 -25.566 1.00 80.62 83 ARG A N 1
ATOM 679 C CA . ARG A 1 83 ? 17.321 0.627 -26.897 1.00 80.62 83 ARG A CA 1
ATOM 680 C C . ARG A 1 83 ? 17.675 2.099 -27.080 1.00 80.62 83 ARG A C 1
ATOM 682 O O . ARG A 1 83 ? 18.761 2.402 -27.560 1.00 80.62 83 ARG A O 1
ATOM 689 N N . ARG A 1 84 ? 16.797 3.015 -26.661 1.00 77.88 84 ARG A N 1
ATOM 690 C CA . ARG A 1 84 ? 17.023 4.467 -26.739 1.00 77.88 84 ARG A CA 1
ATOM 691 C C . ARG A 1 84 ? 18.182 4.923 -25.856 1.00 77.88 84 ARG A C 1
ATOM 693 O O . ARG A 1 84 ? 18.905 5.844 -26.224 1.00 77.88 84 ARG A O 1
ATOM 700 N N . LEU A 1 85 ? 18.358 4.279 -24.707 1.00 84.25 85 LEU A N 1
A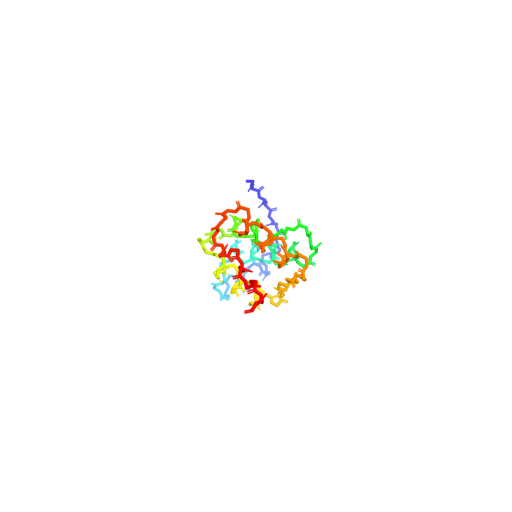TOM 701 C CA . LEU A 1 85 ? 19.481 4.517 -23.801 1.00 84.25 85 LEU A CA 1
ATOM 702 C C . LEU A 1 85 ? 20.764 3.778 -24.230 1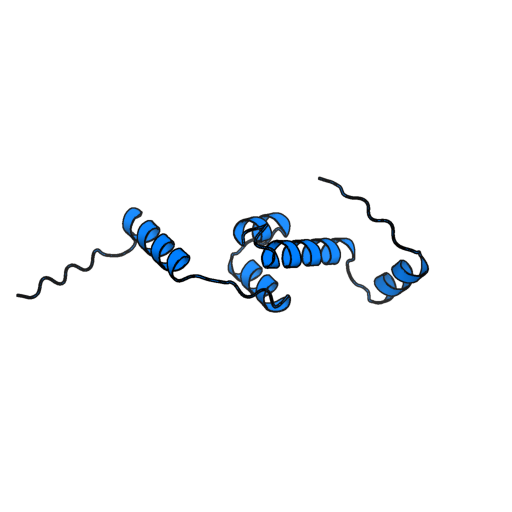.00 84.25 85 LEU A C 1
ATOM 704 O O . LEU A 1 85 ? 21.780 3.896 -23.550 1.00 84.25 85 LEU A O 1
ATOM 708 N N . SER A 1 86 ? 20.738 3.041 -25.350 1.00 74.00 86 SER A N 1
ATOM 709 C CA . SER A 1 86 ? 21.856 2.248 -25.890 1.00 74.00 86 SER A CA 1
ATOM 710 C C . SER A 1 86 ? 22.440 1.224 -24.905 1.00 74.00 86 SER A C 1
ATOM 712 O O . SER A 1 86 ? 23.594 0.821 -25.031 1.00 74.00 86 SER A O 1
ATOM 714 N N . LEU A 1 87 ? 21.648 0.789 -23.918 1.00 68.6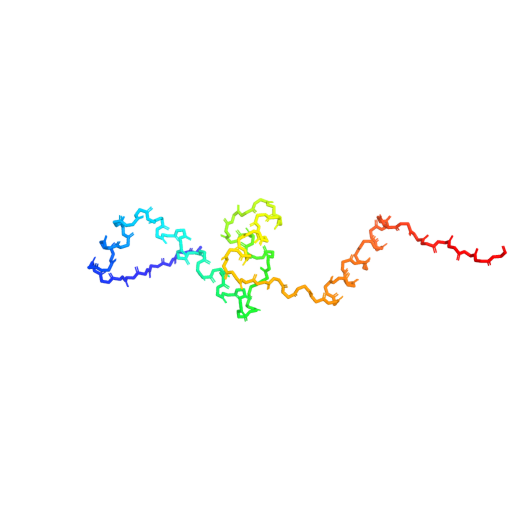2 87 LEU A N 1
ATOM 715 C CA . LEU A 1 87 ? 22.057 -0.191 -22.902 1.00 68.62 87 LEU A CA 1
ATOM 716 C C . LEU A 1 87 ? 21.874 -1.642 -23.374 1.00 68.62 87 LEU A C 1
ATOM 718 O O . LEU A 1 87 ? 22.358 -2.567 -22.726 1.00 68.62 87 LEU A O 1
ATOM 722 N N . LEU A 1 88 ? 21.202 -1.844 -24.510 1.00 60.19 88 LEU A N 1
ATOM 723 C CA . LEU A 1 88 ? 21.131 -3.124 -25.208 1.00 60.19 88 LEU A CA 1
ATOM 724 C C . LEU A 1 88 ? 21.996 -3.053 -26.473 1.00 60.19 88 LEU A C 1
ATOM 726 O O . LEU A 1 88 ? 21.818 -2.122 -27.262 1.00 60.19 88 LEU A O 1
ATOM 730 N N . PRO A 1 89 ? 22.911 -4.013 -26.704 1.00 55.38 89 PRO A N 1
ATOM 731 C CA . PRO A 1 89 ? 23.675 -4.042 -27.939 1.00 55.38 89 PRO A CA 1
ATOM 732 C C . PRO A 1 89 ? 22.705 -4.245 -29.103 1.00 55.38 89 PRO A C 1
ATOM 734 O O . PRO A 1 89 ? 21.936 -5.209 -29.123 1.00 55.38 89 PRO A O 1
ATOM 737 N N . SER A 1 90 ? 22.740 -3.334 -30.075 1.00 56.72 90 SER A N 1
ATOM 738 C CA . SER A 1 90 ? 22.085 -3.515 -31.366 1.00 56.72 90 SER A CA 1
ATOM 739 C C . SER A 1 90 ? 22.571 -4.844 -31.934 1.00 56.72 90 SER A C 1
ATOM 741 O O . SER A 1 90 ? 23.746 -4.976 -32.273 1.00 56.72 90 SER A O 1
ATOM 743 N N . GLY A 1 91 ? 21.695 -5.850 -31.951 1.00 56.47 91 GLY A N 1
ATOM 744 C CA . GLY A 1 91 ? 21.995 -7.195 -32.423 1.00 56.47 91 GLY A CA 1
ATOM 745 C C . GLY A 1 91 ? 22.325 -7.184 -33.910 1.00 56.47 91 GLY A C 1
ATOM 746 O O . GLY A 1 91 ? 21.482 -7.496 -34.741 1.00 56.47 91 GLY A O 1
ATOM 747 N N . GLY A 1 92 ? 23.558 -6.823 -34.247 1.00 55.88 92 GLY A N 1
ATOM 748 C CA . GLY A 1 92 ? 24.138 -7.005 -35.563 1.00 55.88 92 GLY A CA 1
ATOM 749 C C . GLY A 1 92 ? 24.547 -8.459 -35.732 1.00 55.88 92 GLY A C 1
ATOM 750 O O . GLY A 1 92 ? 25.723 -8.787 -35.627 1.00 55.88 92 GLY A O 1
ATOM 751 N N . ARG A 1 93 ? 23.580 -9.341 -35.991 1.00 53.22 93 ARG A N 1
ATOM 752 C CA . ARG A 1 93 ? 23.848 -10.537 -36.791 1.00 53.22 93 ARG A CA 1
ATOM 753 C C . ARG A 1 93 ? 23.406 -10.215 -38.212 1.00 53.22 93 ARG A C 1
ATOM 755 O O . ARG A 1 93 ? 22.247 -10.402 -38.556 1.00 53.22 93 ARG A O 1
ATOM 762 N N . GLN A 1 94 ? 24.327 -9.662 -39.000 1.00 44.72 94 GLN A N 1
ATOM 763 C CA . GLN A 1 94 ? 24.261 -9.850 -40.444 1.00 44.72 94 GLN A CA 1
ATOM 764 C C . GLN A 1 94 ? 24.705 -11.287 -40.699 1.00 44.72 94 GLN A C 1
ATOM 766 O O . GLN A 1 94 ? 25.839 -11.652 -40.392 1.00 44.72 94 GLN A O 1
ATOM 771 N N . GLU A 1 95 ? 23.766 -12.102 -41.163 1.00 44.84 95 GLU A N 1
ATOM 772 C CA . GLU A 1 95 ? 24.065 -13.353 -41.842 1.00 44.84 95 GLU A CA 1
ATOM 773 C C . GLU A 1 95 ? 24.846 -13.033 -43.123 1.00 44.84 95 GLU A C 1
ATOM 775 O O . GLU A 1 95 ? 24.463 -12.141 -43.884 1.00 44.84 95 GLU A O 1
ATOM 780 N N . GLY A 1 96 ? 25.951 -13.7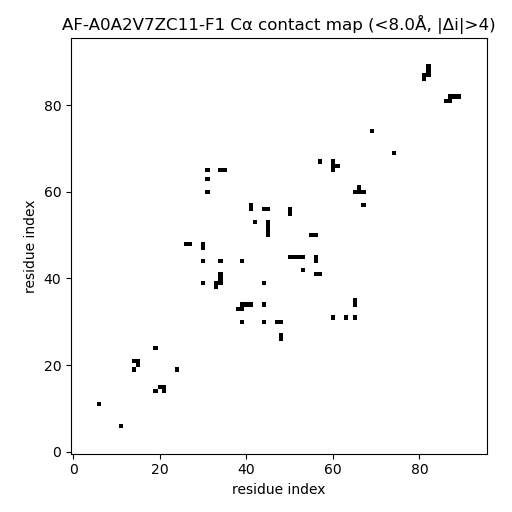48 -43.320 1.00 48.66 96 GLY A N 1
ATOM 781 C CA . GLY A 1 96 ? 26.797 -13.734 -44.508 1.00 48.66 96 GLY A CA 1
ATOM 782 C C . GLY A 1 96 ? 27.669 -14.975 -44.515 1.00 48.66 96 GLY A C 1
ATOM 783 O O . GLY A 1 96 ? 28.389 -15.168 -43.509 1.00 48.66 96 GLY A O 1
#

Secondary structure (DSSP, 8-state):
--------HHHHHHHHHTT--HHHHHHHHHHHHHHHTTSS-HHHHHHHHT-SSHHHHHHHHHHTT------HHHHHHHHHHHHHTT-S--------